Protein AF-A0A2M8IU06-F1 (afdb_monomer_lite)

pLDDT: mean 91.81, std 9.66, range [51.06, 98.25]

Secondary structure (DSSP, 8-state):
----EEE---TTT-TT-SS--HHHHHHHHTT-SS-EEEESSTT-TT--S-EEEEEEEETTEEEEEEEE-TTSPPSEEEE-HHHHHHTSS--

Radius of gyration: 11.32 Å; chains: 1; bounding box: 29×28×25 Å

InterPro domains:
  IPR045854 Nitrite and sulphite reductase 4Fe-4S domain-like superfamily [G3DSA:3.30.413.10] (3-87)
  IPR045854 Nitrite and sulphite reductase 4Fe-4S domain-like superfamily [SSF56014] (6-70)

Sequence (91 aa):
PLLRASACPGAPFCPAATVETRDLATALACRIGGDIHVSGCAKGCANPRPAAITLVGRDGAFDLVKQGRSWDEPVRRGLTPRDLLTGSEPL

Structure (mmCIF, N/CA/C/O backbone):
data_AF-A0A2M8IU06-F1
#
_entry.id   AF-A0A2M8IU06-F1
#
loop_
_atom_site.group_PDB
_atom_site.id
_atom_site.type_symbol
_atom_site.label_atom_id
_atom_site.label_alt_id
_atom_site.label_comp_id
_atom_site.label_asym_id
_atom_site.label_entity_id
_atom_site.label_seq_id
_atom_site.pdbx_PDB_ins_code
_atom_site.Cartn_x
_atom_site.Cartn_y
_atom_site.Cartn_z
_atom_site.occupancy
_atom_site.B_iso_or_equiv
_atom_site.auth_seq_id
_atom_site.auth_comp_id
_atom_site.auth_asym_id
_atom_site.auth_atom_id
_atom_site.pdbx_PDB_model_num
ATOM 1 N N . PRO A 1 1 ? 0.292 15.282 14.377 1.00 51.06 1 PRO A N 1
ATOM 2 C CA . PRO A 1 1 ? -0.534 14.319 13.603 1.00 51.06 1 PRO A CA 1
ATOM 3 C C . PRO A 1 1 ? 0.238 13.008 13.398 1.00 51.06 1 PRO A C 1
ATOM 5 O O . PRO A 1 1 ? 1.374 13.063 12.942 1.00 51.06 1 PRO A O 1
ATOM 8 N N . LEU A 1 2 ? -0.326 11.858 13.784 1.00 55.47 2 LEU A N 1
ATOM 9 C CA . LEU A 1 2 ? 0.295 10.555 13.513 1.00 55.47 2 LEU A CA 1
ATOM 10 C C . LEU A 1 2 ? 0.095 10.207 12.032 1.00 55.47 2 LEU A C 1
ATOM 12 O O . LEU A 1 2 ? -1.020 10.332 11.524 1.00 55.47 2 LEU A O 1
ATOM 16 N N . LEU A 1 3 ? 1.170 9.813 11.340 1.00 65.00 3 LEU A N 1
ATOM 17 C CA . LEU A 1 3 ? 1.093 9.323 9.963 1.00 65.00 3 LEU A CA 1
ATOM 18 C C . LEU A 1 3 ? 0.282 8.020 9.968 1.00 65.00 3 LEU A C 1
ATOM 20 O O . LEU A 1 3 ? 0.761 7.000 10.452 1.00 65.00 3 LEU A O 1
ATOM 24 N N . ARG A 1 4 ? -0.942 8.058 9.437 1.00 85.56 4 ARG A N 1
ATOM 25 C CA . ARG A 1 4 ? -1.828 6.883 9.325 1.00 85.56 4 ARG A CA 1
ATOM 26 C C . ARG A 1 4 ? -1.521 6.013 8.108 1.00 85.56 4 ARG A C 1
ATOM 28 O O . ARG A 1 4 ? -2.251 5.075 7.829 1.00 85.56 4 ARG A O 1
ATOM 35 N N . ALA A 1 5 ? -0.469 6.330 7.359 1.00 93.06 5 ALA A N 1
ATOM 36 C CA . ALA A 1 5 ? -0.099 5.616 6.150 1.00 93.06 5 ALA A CA 1
ATOM 37 C C . ALA A 1 5 ? 1.357 5.163 6.205 1.00 93.06 5 ALA A C 1
ATOM 39 O O . ALA A 1 5 ? 2.263 5.948 6.483 1.00 93.06 5 ALA A O 1
ATOM 40 N N . SER A 1 6 ? 1.568 3.889 5.899 1.00 95.75 6 SER A N 1
ATOM 41 C CA . SER A 1 6 ? 2.879 3.273 5.728 1.00 95.75 6 SER A CA 1
ATOM 42 C C . SER A 1 6 ? 2.995 2.743 4.304 1.00 95.75 6 SER A C 1
ATOM 44 O O . SER A 1 6 ? 2.085 2.087 3.802 1.00 95.75 6 SER A O 1
ATOM 46 N N . ALA A 1 7 ? 4.101 3.039 3.629 1.00 97.19 7 ALA A N 1
ATOM 47 C CA . ALA A 1 7 ? 4.342 2.575 2.269 1.00 97.19 7 ALA A CA 1
ATOM 48 C C . ALA A 1 7 ? 5.819 2.265 2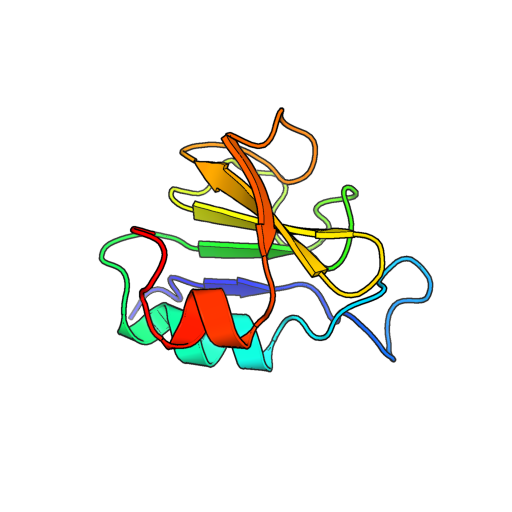.060 1.00 97.19 7 ALA A C 1
ATOM 50 O O . ALA A 1 7 ? 6.691 3.022 2.498 1.00 97.19 7 ALA A O 1
ATOM 51 N N . CYS A 1 8 ? 6.115 1.155 1.382 1.00 97.62 8 CYS A N 1
ATOM 52 C CA . CYS A 1 8 ? 7.486 0.879 0.949 1.00 97.62 8 CYS A CA 1
ATOM 53 C C . CYS A 1 8 ? 7.832 1.755 -0.269 1.00 97.62 8 CYS A C 1
ATOM 55 O O . CYS A 1 8 ? 6.960 2.483 -0.738 1.00 97.62 8 CYS A O 1
ATOM 57 N N . PRO A 1 9 ? 9.073 1.741 -0.788 1.00 97.38 9 PRO A N 1
ATOM 58 C CA . PRO A 1 9 ? 9.399 2.485 -2.004 1.00 97.38 9 PRO A CA 1
ATOM 59 C C . PRO A 1 9 ? 8.538 2.113 -3.219 1.00 97.38 9 PRO A C 1
ATOM 61 O O . PRO A 1 9 ? 8.245 2.999 -4.006 1.00 97.38 9 PRO A O 1
ATOM 64 N N . GLY A 1 10 ? 8.111 0.848 -3.336 1.00 97.44 10 GLY A N 1
ATOM 65 C CA . GLY A 1 10 ? 7.355 0.365 -4.497 1.00 97.44 10 GLY A CA 1
ATOM 66 C C . GLY A 1 10 ? 8.205 0.288 -5.766 1.00 97.44 10 GLY A C 1
ATOM 67 O O . GLY A 1 10 ? 9.431 0.416 -5.707 1.00 97.44 10 GLY A O 1
ATOM 68 N N . ALA A 1 11 ? 7.561 0.045 -6.905 1.00 96.06 11 ALA A N 1
ATOM 69 C CA . ALA A 1 11 ? 8.167 0.293 -8.209 1.00 96.06 11 ALA A CA 1
ATOM 70 C C . ALA A 1 11 ? 8.481 1.802 -8.367 1.00 96.06 11 ALA A C 1
ATOM 72 O O . ALA A 1 11 ? 8.018 2.601 -7.553 1.00 96.06 11 ALA A O 1
ATOM 73 N N . PRO A 1 12 ? 9.367 2.188 -9.302 1.00 95.50 12 PRO A N 1
ATOM 74 C CA . PRO A 1 12 ? 10.390 1.350 -9.934 1.00 95.50 12 PRO A CA 1
ATOM 75 C C . PRO A 1 12 ? 11.576 1.047 -8.992 1.00 95.50 12 PRO A C 1
ATOM 77 O O . PRO A 1 12 ? 12.521 0.362 -9.375 1.00 95.50 12 PRO A O 1
ATOM 80 N N . PHE A 1 13 ? 11.564 1.560 -7.758 1.00 96.81 13 PHE A N 1
ATOM 81 C CA . PHE A 1 13 ? 12.725 1.547 -6.858 1.00 96.81 13 PHE A CA 1
ATOM 82 C C . PHE A 1 13 ? 12.960 0.213 -6.137 1.00 96.81 13 PHE A C 1
ATOM 84 O O . PHE A 1 13 ? 14.043 -0.027 -5.604 1.00 96.81 13 PHE A O 1
ATOM 91 N N . CYS A 1 14 ? 11.956 -0.659 -6.088 1.00 97.25 14 CYS A N 1
ATOM 92 C CA . CYS A 1 14 ? 12.034 -1.984 -5.495 1.00 97.25 14 CYS A CA 1
ATOM 93 C C . CYS A 1 14 ? 11.822 -3.047 -6.584 1.00 97.25 14 CYS A C 1
ATOM 95 O O . CYS A 1 14 ? 10.705 -3.175 -7.079 1.00 97.25 14 CYS A O 1
ATOM 97 N N . PRO A 1 15 ? 12.825 -3.885 -6.904 1.00 96.12 15 PRO A N 1
ATOM 98 C CA . PRO A 1 15 ? 12.703 -4.896 -7.962 1.00 96.12 15 PRO A CA 1
ATOM 99 C C . PRO A 1 15 ? 11.735 -6.034 -7.610 1.00 96.12 15 PRO A C 1
ATOM 101 O O . PRO A 1 15 ? 11.347 -6.811 -8.471 1.00 96.12 15 PRO A O 1
ATOM 104 N N . ALA A 1 16 ? 11.362 -6.161 -6.333 1.00 96.69 16 ALA A N 1
ATOM 105 C CA . ALA A 1 1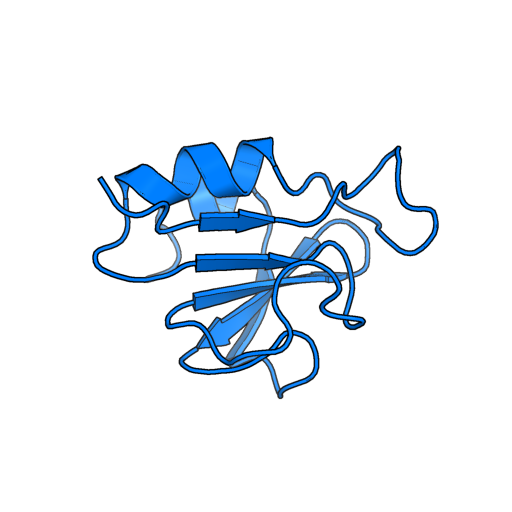6 ? 10.354 -7.120 -5.892 1.00 96.69 16 ALA A CA 1
ATOM 106 C C . ALA A 1 16 ? 8.921 -6.581 -6.023 1.00 96.69 16 ALA A C 1
ATOM 108 O O . ALA A 1 16 ? 7.984 -7.341 -5.797 1.00 96.69 16 ALA A O 1
ATOM 109 N N . ALA A 1 17 ? 8.749 -5.288 -6.313 1.00 96.31 17 ALA A N 1
ATOM 110 C CA . ALA A 1 17 ? 7.450 -4.648 -6.430 1.00 96.31 17 ALA A CA 1
ATOM 111 C C . ALA A 1 17 ? 7.056 -4.474 -7.898 1.00 96.31 17 ALA A C 1
ATOM 113 O O . ALA A 1 17 ? 7.880 -4.120 -8.736 1.00 96.31 17 ALA A O 1
ATOM 114 N N . THR A 1 18 ? 5.772 -4.673 -8.183 1.00 95.25 18 THR A N 1
ATOM 115 C CA . THR A 1 18 ? 5.181 -4.467 -9.516 1.00 95.25 18 THR A CA 1
ATOM 116 C C . THR A 1 18 ? 4.274 -3.236 -9.576 1.00 95.25 18 THR A C 1
ATOM 118 O O . THR A 1 18 ? 3.657 -2.976 -10.603 1.00 95.25 18 THR A O 1
ATOM 121 N N . VAL A 1 19 ? 4.181 -2.479 -8.477 1.00 97.44 19 VAL A N 1
ATOM 122 C CA . VAL A 1 19 ? 3.250 -1.356 -8.300 1.00 97.44 19 VAL A CA 1
ATOM 123 C C . VAL A 1 19 ? 3.900 -0.183 -7.565 1.00 97.44 19 VAL A C 1
ATOM 125 O O . VAL A 1 19 ? 4.749 -0.380 -6.689 1.00 97.44 19 VAL A O 1
ATOM 128 N N . GLU A 1 20 ? 3.452 1.030 -7.882 1.00 97.19 20 GLU A N 1
ATOM 129 C CA . GLU A 1 20 ? 3.745 2.257 -7.130 1.00 97.19 20 GLU A CA 1
ATOM 130 C C . GLU A 1 20 ? 2.958 2.272 -5.811 1.00 97.19 20 GLU A C 1
ATOM 132 O O . GLU A 1 20 ? 1.769 1.960 -5.782 1.00 97.19 20 GLU A O 1
ATOM 137 N N . THR A 1 21 ? 3.591 2.655 -4.705 1.00 97.25 21 THR A N 1
ATOM 138 C CA . THR A 1 21 ? 2.997 2.512 -3.359 1.00 97.25 21 THR A CA 1
ATOM 139 C C . THR A 1 21 ? 2.787 3.837 -2.637 1.00 97.25 21 THR A C 1
ATOM 141 O O . THR A 1 21 ? 1.750 4.029 -2.005 1.00 97.25 21 THR A O 1
ATOM 144 N N . ARG A 1 22 ? 3.759 4.756 -2.696 1.00 95.62 22 ARG A N 1
ATOM 145 C CA . ARG A 1 22 ? 3.772 5.989 -1.885 1.00 95.62 22 ARG A CA 1
ATOM 146 C C . ARG A 1 22 ? 2.670 6.969 -2.277 1.00 95.62 22 ARG A C 1
ATOM 148 O O . ARG A 1 22 ? 1.984 7.493 -1.396 1.00 95.62 22 ARG A O 1
ATOM 155 N N . ASP A 1 23 ? 2.463 7.161 -3.575 1.00 93.31 23 ASP A N 1
ATOM 156 C CA . ASP A 1 23 ? 1.426 8.058 -4.091 1.00 93.31 23 ASP A CA 1
ATOM 157 C C . ASP A 1 23 ? 0.032 7.525 -3.753 1.00 93.31 23 ASP A C 1
ATOM 159 O O . ASP A 1 23 ? -0.816 8.256 -3.238 1.00 93.31 23 ASP A O 1
ATOM 163 N N . LEU A 1 24 ? -0.172 6.215 -3.932 1.00 94.56 24 LEU A N 1
ATOM 164 C CA . LEU A 1 24 ? -1.420 5.549 -3.570 1.00 94.56 24 LEU A CA 1
ATOM 165 C C . LEU A 1 24 ? -1.695 5.636 -2.062 1.00 94.56 24 LEU A C 1
ATOM 167 O O . LEU A 1 24 ? -2.807 5.970 -1.659 1.00 94.56 24 LEU A O 1
ATOM 171 N N . ALA A 1 25 ? -0.687 5.388 -1.222 1.00 94.31 25 ALA A N 1
ATOM 172 C CA . ALA A 1 25 ? -0.823 5.505 0.227 1.00 94.31 25 ALA A CA 1
ATOM 173 C C . ALA A 1 25 ? -1.206 6.924 0.655 1.00 94.31 25 ALA A C 1
ATOM 175 O O . ALA A 1 25 ? -2.066 7.089 1.515 1.00 94.31 25 ALA A O 1
ATOM 176 N N . THR A 1 26 ? -0.609 7.939 0.026 1.00 91.12 26 THR A N 1
ATOM 177 C CA . THR A 1 26 ? -0.906 9.351 0.301 1.00 91.12 26 THR A CA 1
ATOM 178 C C . THR A 1 26 ? -2.342 9.696 -0.084 1.00 91.12 26 THR A C 1
ATOM 180 O O . THR A 1 26 ? -3.071 10.281 0.715 1.00 91.12 26 THR A O 1
ATOM 183 N N . ALA A 1 27 ? -2.779 9.277 -1.274 1.00 90.44 27 ALA A N 1
ATOM 184 C CA . ALA A 1 27 ? -4.137 9.518 -1.754 1.00 90.44 27 ALA A CA 1
ATOM 185 C C . ALA A 1 27 ? -5.206 8.811 -0.899 1.00 90.44 27 ALA A C 1
ATOM 187 O O . ALA A 1 27 ? -6.295 9.350 -0.685 1.00 90.44 27 ALA A O 1
ATOM 188 N N . LEU A 1 28 ? -4.901 7.615 -0.388 1.00 90.69 28 LEU A N 1
ATOM 189 C CA . LEU A 1 28 ? -5.810 6.859 0.469 1.00 90.69 28 LEU A CA 1
ATOM 190 C C . LEU A 1 28 ? -5.804 7.347 1.918 1.00 90.69 28 LEU A C 1
ATOM 192 O O . LEU A 1 28 ? -6.862 7.339 2.535 1.00 90.69 28 LEU A O 1
ATOM 196 N N . ALA A 1 29 ? -4.683 7.838 2.455 1.00 88.50 29 ALA A N 1
ATOM 197 C CA . ALA A 1 29 ? -4.574 8.295 3.846 1.00 88.50 29 ALA A CA 1
ATOM 198 C C . ALA A 1 29 ? -5.666 9.302 4.257 1.00 88.50 29 ALA A C 1
ATOM 200 O O . ALA A 1 29 ? -6.099 9.310 5.406 1.00 88.50 29 ALA A O 1
ATOM 201 N N . CYS A 1 30 ? -6.133 10.135 3.321 1.00 82.56 30 CYS A N 1
ATOM 202 C CA . CYS A 1 30 ? -7.187 11.123 3.560 1.00 82.56 30 CYS A CA 1
ATOM 203 C C . CYS A 1 30 ? -8.617 10.548 3.555 1.00 82.56 30 CYS A C 1
ATOM 205 O O . CYS A 1 30 ? -9.550 11.261 3.913 1.00 82.56 30 CYS A O 1
ATOM 207 N N . ARG A 1 31 ? -8.813 9.297 3.124 1.00 83.81 31 ARG A N 1
ATOM 208 C CA . ARG A 1 31 ? -10.136 8.705 2.844 1.00 83.81 31 ARG A CA 1
ATOM 209 C C . ARG A 1 31 ? -10.584 7.666 3.866 1.00 83.81 31 ARG A C 1
ATOM 211 O O . ARG A 1 31 ? -11.744 7.272 3.855 1.00 83.81 31 ARG A O 1
ATOM 218 N N . ILE A 1 32 ? -9.679 7.210 4.724 1.00 81.19 32 ILE A N 1
ATOM 219 C CA . ILE A 1 32 ? -9.900 6.094 5.650 1.00 81.19 32 ILE A CA 1
ATOM 220 C C . ILE A 1 32 ? -9.706 6.527 7.100 1.00 81.19 32 ILE A C 1
ATOM 222 O O . ILE A 1 32 ? -8.815 7.300 7.446 1.00 81.19 32 ILE A O 1
ATOM 226 N N . GLY A 1 33 ? -10.559 5.986 7.970 1.00 78.88 33 GLY A N 1
ATOM 227 C CA . GLY A 1 33 ? -10.585 6.306 9.398 1.00 78.88 33 GLY A CA 1
ATOM 228 C C . GLY A 1 33 ? -9.497 5.631 10.242 1.00 78.88 33 GLY A C 1
A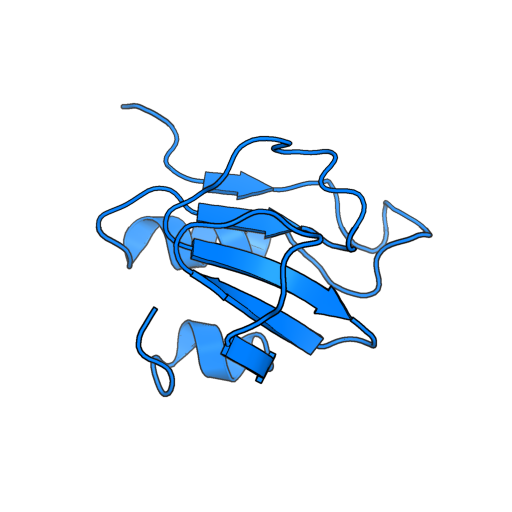TOM 229 O O . GLY A 1 33 ? -9.434 5.903 11.440 1.00 78.88 33 GLY A O 1
ATOM 230 N N . GLY A 1 34 ? -8.642 4.787 9.653 1.00 85.50 34 GLY A N 1
ATOM 231 C CA . GLY A 1 34 ? -7.638 3.979 10.356 1.00 85.50 34 GLY A CA 1
ATOM 232 C C . GLY A 1 34 ? -6.295 3.899 9.629 1.00 85.50 34 GLY A C 1
ATOM 233 O O . GLY A 1 34 ? -6.076 4.600 8.643 1.00 85.50 34 GLY A O 1
ATOM 234 N N . ASP A 1 35 ? -5.401 3.051 10.138 1.00 92.06 35 ASP A N 1
ATOM 235 C CA . ASP A 1 35 ? -4.062 2.877 9.573 1.00 92.06 35 ASP A CA 1
ATOM 236 C C . ASP A 1 35 ? -4.100 2.076 8.267 1.00 92.06 35 ASP A C 1
ATOM 238 O O . ASP A 1 35 ? -4.714 1.006 8.195 1.00 92.06 35 ASP A O 1
ATOM 242 N N . ILE A 1 36 ? -3.380 2.569 7.260 1.00 94.38 36 ILE A N 1
ATOM 243 C CA . ILE A 1 36 ? -3.140 1.880 5.996 1.00 94.38 36 ILE A CA 1
ATOM 244 C C . ILE A 1 36 ? -1.680 1.506 5.820 1.00 94.38 36 ILE A C 1
ATOM 246 O O . ILE A 1 36 ? -0.754 2.274 6.099 1.00 94.38 36 ILE A O 1
ATOM 250 N N . HIS A 1 37 ? -1.481 0.315 5.282 1.00 96.94 37 HIS A N 1
ATOM 251 C CA . HIS A 1 37 ? -0.210 -0.134 4.756 1.00 96.94 37 HIS A CA 1
ATOM 252 C C . HIS A 1 37 ? -0.349 -0.418 3.263 1.00 96.94 37 HIS A C 1
ATOM 254 O O . HIS A 1 37 ? -1.152 -1.249 2.861 1.00 96.94 37 HIS A O 1
ATOM 260 N N . VAL A 1 38 ? 0.443 0.252 2.430 1.00 97.19 38 VAL A N 1
ATOM 261 C CA . VAL A 1 38 ? 0.553 -0.048 0.998 1.00 97.19 38 VAL A CA 1
ATOM 262 C C . VAL A 1 38 ? 1.913 -0.685 0.740 1.00 97.19 38 VAL A C 1
ATOM 264 O O . VAL A 1 38 ? 2.955 -0.025 0.713 1.00 97.19 38 VAL A O 1
ATOM 267 N N . SER A 1 39 ? 1.908 -2.001 0.580 1.00 98.00 39 SER A N 1
ATOM 268 C CA . SER A 1 39 ? 3.088 -2.807 0.309 1.00 98.00 39 SER A CA 1
ATOM 269 C C . SER A 1 39 ? 3.187 -3.119 -1.175 1.00 98.00 39 SER A C 1
ATOM 271 O O . SER A 1 39 ? 2.229 -3.577 -1.777 1.00 98.00 39 SER A O 1
ATOM 273 N N . GLY A 1 40 ? 4.360 -2.925 -1.773 1.00 97.69 40 GLY A N 1
ATOM 274 C CA . GLY A 1 40 ? 4.585 -3.242 -3.187 1.00 97.69 40 GLY A CA 1
ATOM 275 C C . GLY A 1 40 ? 4.731 -4.740 -3.470 1.00 97.69 40 GLY A C 1
ATOM 276 O O . GLY A 1 40 ? 4.708 -5.142 -4.625 1.00 97.69 40 GLY A O 1
ATOM 277 N N . CYS A 1 41 ? 4.909 -5.557 -2.427 1.00 97.50 41 CYS A N 1
ATOM 278 C CA . CYS A 1 41 ? 4.970 -7.017 -2.491 1.00 97.50 41 CYS A CA 1
ATOM 279 C C . CYS A 1 41 ? 4.676 -7.620 -1.108 1.00 97.50 41 CYS A C 1
ATOM 281 O O . CYS A 1 41 ? 4.576 -6.897 -0.115 1.00 97.50 41 CYS A O 1
ATOM 283 N N . ALA A 1 42 ? 4.630 -8.950 -1.009 1.00 97.00 42 ALA A N 1
ATOM 284 C CA . ALA A 1 42 ? 4.301 -9.643 0.239 1.00 97.00 42 ALA A CA 1
ATOM 285 C C . ALA A 1 42 ? 5.325 -9.462 1.382 1.00 97.00 42 ALA A C 1
ATOM 287 O O . ALA A 1 42 ? 4.996 -9.732 2.534 1.00 97.00 42 ALA A O 1
ATOM 288 N N . LYS A 1 43 ? 6.548 -8.973 1.106 1.00 95.81 43 LYS A N 1
ATOM 289 C CA . LYS A 1 43 ? 7.634 -8.851 2.105 1.00 95.81 43 LYS A CA 1
ATOM 290 C C . LYS A 1 43 ? 7.306 -7.932 3.288 1.00 95.81 43 LYS A C 1
ATOM 292 O O . LYS A 1 43 ? 7.890 -8.099 4.352 1.00 95.81 43 LYS A O 1
ATOM 297 N N . GLY A 1 44 ? 6.442 -6.932 3.099 1.00 93.75 44 GLY A N 1
ATOM 298 C CA . GLY A 1 44 ? 5.983 -6.075 4.198 1.00 93.75 44 GLY A CA 1
ATOM 299 C C . GLY A 1 44 ? 7.026 -5.124 4.785 1.00 93.75 44 GLY A C 1
ATOM 300 O O . GLY A 1 44 ? 6.915 -4.740 5.945 1.00 93.75 44 GLY A O 1
ATOM 301 N N . CYS A 1 45 ? 8.041 -4.722 4.010 1.00 96.38 45 CYS A N 1
ATOM 302 C CA . CYS A 1 45 ? 9.211 -3.997 4.526 1.00 96.38 45 CYS A CA 1
ATOM 303 C C . CYS A 1 45 ? 8.894 -2.660 5.221 1.00 96.38 45 CYS A C 1
ATOM 305 O O . CYS A 1 45 ? 9.665 -2.228 6.070 1.00 96.38 45 CYS A O 1
ATOM 307 N N . ALA A 1 46 ? 7.799 -1.989 4.851 1.00 94.88 46 ALA A N 1
ATOM 308 C CA . ALA A 1 46 ? 7.426 -0.702 5.441 1.00 94.88 46 ALA A CA 1
ATOM 309 C C . ALA A 1 46 ? 6.636 -0.827 6.745 1.00 94.88 46 ALA A C 1
ATOM 311 O O . ALA A 1 46 ? 6.683 0.083 7.570 1.00 94.88 46 ALA A O 1
ATOM 312 N N . ASN A 1 47 ? 5.916 -1.933 6.936 1.00 94.19 47 ASN A N 1
ATOM 313 C CA . ASN A 1 47 ? 5.179 -2.199 8.159 1.00 94.19 47 ASN A CA 1
ATOM 314 C C . ASN A 1 47 ? 4.986 -3.715 8.353 1.00 94.19 47 ASN A C 1
ATOM 316 O O . ASN A 1 47 ? 4.131 -4.313 7.696 1.00 94.19 47 ASN A O 1
ATOM 320 N N . PRO A 1 48 ? 5.746 -4.350 9.266 1.00 92.31 48 PRO A N 1
ATOM 321 C CA . PRO A 1 48 ? 5.584 -5.771 9.569 1.00 92.31 48 PRO A CA 1
ATOM 322 C C . PRO A 1 48 ? 4.398 -6.055 10.509 1.00 92.31 48 PRO A C 1
ATOM 324 O O . PRO A 1 48 ? 4.115 -7.217 10.803 1.00 92.31 48 PRO A O 1
ATOM 327 N N . ARG A 1 49 ? 3.723 -5.020 11.031 1.00 94.06 49 ARG A N 1
ATOM 328 C CA . ARG A 1 49 ? 2.557 -5.169 11.912 1.00 94.06 49 ARG A CA 1
ATOM 329 C C . ARG A 1 49 ? 1.259 -5.167 11.095 1.00 94.06 49 ARG A C 1
ATOM 331 O O . ARG A 1 49 ? 1.236 -4.601 10.003 1.00 94.06 49 ARG A O 1
ATOM 338 N N . PRO A 1 50 ? 0.176 -5.770 11.618 1.00 94.44 50 PRO A N 1
ATOM 339 C CA . PRO A 1 50 ? -1.145 -5.620 11.022 1.00 94.44 50 PRO A CA 1
ATOM 340 C C . PRO A 1 50 ? -1.548 -4.145 10.920 1.00 94.44 50 PRO A C 1
ATOM 342 O O . PRO A 1 50 ? -1.257 -3.362 11.826 1.00 94.44 50 PRO A O 1
ATOM 345 N N . ALA A 1 51 ? -2.234 -3.792 9.836 1.00 94.50 51 ALA A N 1
ATOM 346 C CA . ALA A 1 51 ? -2.912 -2.510 9.672 1.00 94.50 51 ALA A CA 1
ATOM 347 C C . ALA A 1 51 ? -4.414 -2.750 9.481 1.00 94.50 51 ALA A C 1
ATOM 349 O O . ALA A 1 51 ? -4.830 -3.860 9.132 1.00 94.50 51 ALA A O 1
ATOM 350 N N . ALA A 1 52 ? -5.232 -1.715 9.687 1.00 93.62 52 ALA A N 1
ATOM 351 C CA . ALA A 1 52 ? -6.669 -1.833 9.453 1.00 93.62 52 ALA A CA 1
ATOM 352 C C . ALA A 1 52 ? -6.946 -2.217 7.994 1.00 93.62 52 ALA A C 1
ATOM 354 O O . ALA A 1 52 ? -7.763 -3.104 7.732 1.00 93.62 52 ALA A O 1
ATOM 355 N N . ILE A 1 53 ? -6.190 -1.606 7.078 1.00 95.12 53 ILE A N 1
ATOM 356 C CA . ILE A 1 53 ? -6.164 -1.920 5.654 1.00 95.12 53 ILE A CA 1
ATOM 357 C C . ILE A 1 53 ? -4.721 -2.141 5.217 1.00 95.12 53 ILE A C 1
ATOM 359 O O . ILE A 1 53 ? -3.871 -1.268 5.388 1.00 95.12 53 ILE A O 1
ATOM 363 N N . THR A 1 54 ? -4.454 -3.290 4.607 1.00 97.12 54 THR A N 1
ATOM 364 C CA . THR A 1 54 ? -3.183 -3.572 3.945 1.00 97.12 54 THR A CA 1
ATOM 365 C C . THR A 1 54 ? -3.439 -3.864 2.472 1.00 97.12 54 THR A C 1
ATOM 367 O O . THR A 1 54 ? -4.174 -4.785 2.131 1.00 97.12 54 THR A O 1
ATOM 370 N N . LEU A 1 55 ? -2.825 -3.077 1.596 1.00 97.50 55 LEU A N 1
ATOM 371 C CA . LEU A 1 55 ? -2.791 -3.300 0.158 1.00 97.50 55 LEU A CA 1
ATOM 372 C C . LEU A 1 55 ? -1.456 -3.933 -0.215 1.00 97.50 55 LEU A C 1
ATOM 374 O O . LEU A 1 55 ? -0.408 -3.464 0.230 1.00 97.50 55 LEU A O 1
ATOM 378 N N . VAL A 1 56 ? -1.483 -4.983 -1.028 1.00 98.25 56 VAL A N 1
ATOM 379 C CA . VAL A 1 56 ? -0.293 -5.755 -1.397 1.00 98.25 56 VAL A CA 1
ATOM 380 C C . VAL A 1 56 ? -0.177 -5.833 -2.908 1.00 98.25 56 VAL A C 1
ATOM 382 O O . VAL A 1 56 ? -1.051 -6.376 -3.569 1.00 98.25 56 VAL A O 1
ATOM 385 N N . GLY A 1 57 ? 0.915 -5.315 -3.455 1.00 97.75 57 GLY A N 1
ATOM 386 C CA . GLY A 1 57 ? 1.218 -5.385 -4.875 1.00 97.75 57 GLY A CA 1
ATOM 387 C C . GLY A 1 57 ? 1.406 -6.819 -5.358 1.00 97.75 57 GLY A C 1
ATOM 388 O O . GLY A 1 57 ? 2.176 -7.586 -4.769 1.00 97.75 57 GLY A O 1
ATOM 389 N N . ARG A 1 58 ? 0.723 -7.154 -6.452 1.00 96.06 58 ARG A N 1
ATOM 390 C CA . ARG A 1 58 ? 0.822 -8.418 -7.184 1.00 96.06 58 ARG A CA 1
ATOM 391 C C . ARG A 1 58 ? 0.528 -8.158 -8.658 1.00 96.06 58 ARG A C 1
ATOM 393 O O . ARG A 1 58 ? -0.542 -7.666 -8.987 1.00 96.06 58 ARG A O 1
ATOM 400 N N . ASP A 1 59 ? 1.481 -8.487 -9.530 1.00 95.12 59 ASP A N 1
ATOM 401 C CA . ASP A 1 59 ? 1.302 -8.458 -10.992 1.00 95.12 59 ASP A CA 1
ATOM 402 C C . ASP A 1 59 ? 0.681 -7.155 -11.552 1.00 95.12 59 ASP A C 1
ATOM 404 O O . ASP A 1 59 ? -0.166 -7.184 -12.439 1.00 95.12 59 ASP A O 1
ATOM 408 N N . GLY A 1 60 ? 1.088 -5.992 -11.024 1.00 95.69 60 GLY A N 1
ATOM 409 C CA . GLY A 1 60 ? 0.591 -4.677 -11.459 1.00 95.69 60 GLY A CA 1
ATOM 410 C C . GLY A 1 60 ? -0.740 -4.244 -10.827 1.00 95.69 60 GLY A C 1
ATOM 411 O O . GLY A 1 60 ? -1.216 -3.142 -11.096 1.00 95.69 60 GLY A O 1
ATOM 412 N N . ALA A 1 61 ? -1.321 -5.074 -9.962 1.00 97.06 61 ALA A N 1
ATOM 413 C CA . ALA A 1 61 ? -2.541 -4.808 -9.210 1.00 97.06 61 ALA A CA 1
ATOM 414 C C . ALA A 1 61 ? -2.307 -4.950 -7.695 1.00 97.06 61 ALA A C 1
ATOM 416 O O . ALA A 1 61 ? -1.190 -5.204 -7.239 1.00 97.06 61 ALA A O 1
ATOM 417 N N . PHE A 1 62 ? -3.367 -4.770 -6.907 1.00 97.94 62 PHE A N 1
ATOM 418 C CA . PHE A 1 62 ? -3.344 -4.869 -5.453 1.00 97.94 62 PHE A CA 1
ATOM 419 C C . PHE A 1 62 ? -4.291 -5.944 -4.928 1.00 97.94 62 PHE A C 1
ATOM 421 O O . PHE A 1 62 ? -5.460 -6.024 -5.305 1.00 97.94 62 PHE A O 1
ATOM 428 N N . ASP A 1 63 ? -3.797 -6.712 -3.971 1.00 97.44 63 ASP A N 1
ATOM 429 C CA . ASP A 1 63 ? -4.602 -7.538 -3.091 1.00 97.44 63 ASP A CA 1
ATOM 430 C C . ASP A 1 63 ? -4.942 -6.745 -1.821 1.00 97.44 63 ASP A C 1
ATOM 432 O O . ASP A 1 63 ? -4.104 -6.018 -1.287 1.00 97.44 63 ASP A O 1
ATOM 436 N N . LEU A 1 64 ? -6.171 -6.884 -1.331 1.00 96.81 64 LEU A N 1
ATOM 437 C CA . LEU A 1 64 ? -6.661 -6.241 -0.116 1.00 96.81 64 LEU A CA 1
ATOM 438 C C . LEU A 1 64 ? -6.699 -7.245 1.030 1.00 96.81 64 LEU A C 1
ATOM 440 O O . LEU A 1 64 ? -7.394 -8.258 0.963 1.00 96.81 64 LEU A O 1
ATOM 444 N N . VAL A 1 65 ? -6.031 -6.899 2.121 1.00 97.31 65 VAL A N 1
ATOM 445 C CA . VAL A 1 65 ? -6.077 -7.584 3.411 1.00 97.31 65 VAL A CA 1
ATOM 446 C C . VAL A 1 65 ? -6.698 -6.627 4.432 1.00 97.31 65 VAL A C 1
ATOM 448 O O . VAL A 1 65 ? -6.301 -5.463 4.525 1.00 97.31 65 VAL A O 1
ATOM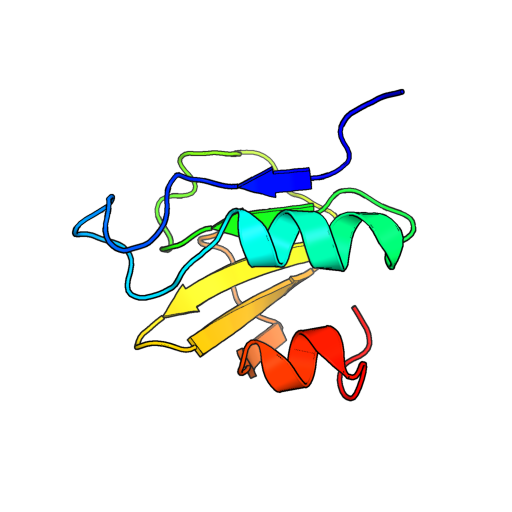 451 N N . LYS A 1 66 ? -7.668 -7.105 5.217 1.00 94.88 66 LYS A N 1
ATOM 452 C CA . LYS A 1 66 ? -8.268 -6.339 6.322 1.00 94.88 66 LYS A CA 1
ATOM 453 C C . LYS A 1 66 ? -7.725 -6.831 7.657 1.00 94.88 66 LYS A C 1
ATOM 455 O O . LYS A 1 66 ? -7.631 -8.036 7.857 1.00 94.88 66 LYS A O 1
ATOM 460 N N . GLN A 1 67 ? -7.407 -5.902 8.562 1.00 95.06 67 GLN A N 1
ATOM 461 C CA . GLN A 1 67 ? -6.894 -6.201 9.911 1.00 95.06 67 GLN A CA 1
ATOM 462 C C . GLN A 1 67 ? -5.701 -7.175 9.898 1.00 95.06 67 GLN A C 1
ATOM 464 O O . GLN A 1 67 ? -5.600 -8.075 10.730 1.00 95.06 67 GLN A O 1
ATOM 469 N N . GLY A 1 68 ? -4.799 -7.009 8.929 1.00 96.50 68 GLY A N 1
ATOM 470 C CA . GLY A 1 68 ? -3.762 -7.993 8.631 1.00 96.50 68 GLY A CA 1
ATOM 471 C C . GLY A 1 68 ? -2.520 -7.394 7.985 1.00 96.50 68 GLY A C 1
ATOM 472 O O . GLY A 1 68 ? -2.385 -6.174 7.840 1.00 96.50 68 GLY A O 1
ATOM 473 N N . ARG A 1 69 ? -1.581 -8.274 7.651 1.00 97.75 69 ARG A N 1
ATOM 474 C CA . ARG A 1 69 ? -0.228 -7.996 7.153 1.00 97.75 69 ARG A CA 1
ATOM 475 C C . ARG A 1 69 ? -0.136 -8.274 5.655 1.00 97.75 69 ARG A C 1
ATOM 477 O O . ARG A 1 69 ? -1.045 -8.825 5.050 1.00 97.75 69 ARG A O 1
ATOM 484 N N . SER A 1 70 ? 0.996 -7.928 5.045 1.00 97.38 70 SER A N 1
ATOM 485 C CA . SER A 1 70 ? 1.185 -8.063 3.593 1.00 97.38 70 SER A CA 1
ATOM 486 C C . SER A 1 70 ? 1.321 -9.504 3.086 1.00 97.38 70 SER A C 1
ATOM 488 O O . SER A 1 70 ? 1.365 -9.716 1.879 1.00 97.38 70 SER A O 1
ATOM 490 N N . TRP A 1 71 ? 1.436 -10.483 3.979 1.00 96.94 71 TRP A N 1
ATOM 491 C CA . TRP A 1 71 ? 1.533 -11.909 3.649 1.00 96.94 71 TRP A CA 1
ATOM 492 C C . TRP A 1 71 ? 0.338 -12.720 4.163 1.00 96.94 71 TRP A C 1
ATOM 494 O O . TRP A 1 71 ? 0.344 -13.942 4.037 1.00 96.94 71 TRP A O 1
ATOM 504 N N . ASP A 1 72 ? -0.654 -12.058 4.761 1.00 97.88 72 ASP A N 1
ATOM 505 C CA . ASP A 1 72 ? -1.882 -12.719 5.195 1.00 97.88 72 ASP A CA 1
ATOM 506 C C . ASP A 1 72 ? -2.824 -12.935 3.997 1.00 97.88 72 ASP A C 1
ATOM 508 O O . ASP A 1 72 ? -2.652 -12.336 2.931 1.00 97.88 72 ASP A O 1
ATOM 512 N N . GLU A 1 73 ? -3.824 -13.803 4.169 1.00 97.31 73 GLU A N 1
ATOM 513 C CA . GLU A 1 73 ? -4.775 -14.123 3.102 1.00 97.31 73 GLU A CA 1
ATOM 514 C C . GLU A 1 73 ? -5.608 -12.883 2.730 1.00 97.31 73 GLU A C 1
ATOM 516 O O . GLU A 1 73 ? -6.262 -12.287 3.596 1.00 97.31 73 GLU A O 1
ATOM 521 N N . PRO A 1 74 ? -5.611 -12.475 1.451 1.00 97.31 74 PRO A N 1
ATOM 522 C CA . PRO A 1 74 ? -6.378 -11.323 1.024 1.00 97.31 74 PRO A CA 1
ATOM 523 C C . PRO A 1 74 ? -7.863 -11.652 0.911 1.00 97.31 74 PRO A C 1
ATOM 525 O O . PRO A 1 74 ? -8.263 -12.682 0.373 1.00 97.31 74 PRO A O 1
ATOM 528 N N . VAL A 1 75 ? -8.696 -10.708 1.345 1.00 96.94 75 VAL A N 1
ATOM 529 C CA . VAL A 1 75 ? -10.152 -10.782 1.176 1.00 96.94 75 VAL A CA 1
ATOM 530 C C . VAL A 1 75 ? -10.573 -10.477 -0.263 1.00 96.94 75 VAL A C 1
ATOM 532 O O . VAL A 1 75 ? -11.654 -10.881 -0.686 1.00 96.94 75 VAL A O 1
ATOM 535 N N . ARG A 1 76 ? -9.731 -9.763 -1.025 1.00 95.81 76 ARG A N 1
ATOM 536 C CA . ARG A 1 76 ? -9.929 -9.444 -2.448 1.00 95.81 76 ARG A CA 1
ATOM 537 C C . ARG A 1 76 ? -8.588 -9.364 -3.167 1.00 95.8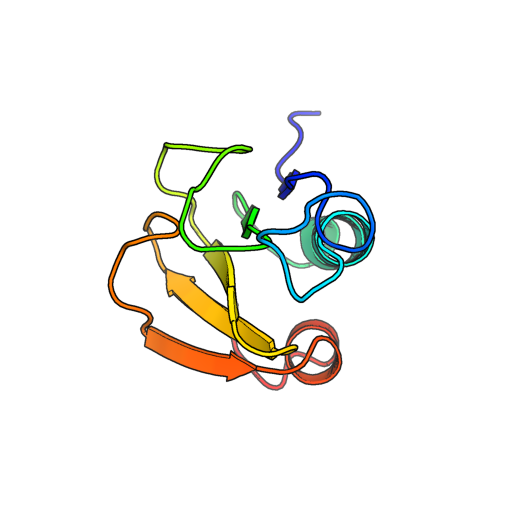1 76 ARG A C 1
ATOM 539 O O . ARG A 1 76 ? -7.603 -8.934 -2.580 1.00 95.81 76 ARG A O 1
ATOM 546 N N . ARG A 1 77 ? -8.566 -9.747 -4.442 1.00 96.62 77 ARG A N 1
ATOM 547 C CA . ARG A 1 77 ? -7.368 -9.744 -5.293 1.00 96.62 77 ARG A CA 1
ATOM 548 C C . ARG A 1 77 ? -7.598 -8.946 -6.569 1.00 96.62 77 ARG A C 1
ATOM 550 O O . ARG A 1 77 ? -8.744 -8.814 -7.001 1.00 96.62 77 ARG A O 1
ATOM 557 N N . GLY A 1 78 ? -6.513 -8.478 -7.179 1.00 95.88 78 GLY A N 1
ATOM 558 C CA . GLY A 1 78 ? -6.542 -7.883 -8.521 1.00 95.88 78 GLY A CA 1
ATOM 559 C C . GLY A 1 78 ? -7.201 -6.502 -8.605 1.00 95.88 78 GLY A C 1
ATOM 560 O O . GLY A 1 78 ? -7.747 -6.155 -9.648 1.00 95.88 78 GLY A O 1
ATOM 561 N N . LEU A 1 79 ? -7.170 -5.718 -7.526 1.00 96.31 79 LEU A N 1
ATOM 562 C CA . LEU A 1 79 ? -7.706 -4.357 -7.498 1.00 96.31 79 LEU A CA 1
ATOM 563 C C . LEU A 1 79 ? -6.747 -3.392 -8.194 1.00 96.31 79 LEU A C 1
ATOM 565 O O . LEU A 1 79 ? -5.554 -3.351 -7.889 1.00 96.31 79 LEU A O 1
ATOM 569 N N . THR A 1 80 ? -7.258 -2.571 -9.104 1.00 95.31 80 THR A N 1
ATOM 570 C CA . THR A 1 80 ? -6.449 -1.518 -9.723 1.00 95.31 80 THR A CA 1
ATOM 571 C C . THR A 1 80 ? -6.355 -0.298 -8.796 1.00 95.31 80 THR A C 1
ATOM 573 O O . THR A 1 80 ? -7.240 -0.082 -7.960 1.00 95.31 80 THR A O 1
ATOM 576 N N . PRO A 1 81 ? -5.345 0.581 -8.959 1.00 92.69 81 PRO A N 1
ATOM 577 C CA . PRO A 1 81 ? -5.320 1.870 -8.263 1.00 92.69 81 PRO A CA 1
ATOM 578 C C . PRO A 1 81 ? -6.618 2.666 -8.443 1.00 92.69 81 PRO A C 1
ATOM 580 O O . PRO A 1 81 ? -7.071 3.350 -7.529 1.00 92.69 81 PRO A O 1
ATOM 583 N N . ARG A 1 82 ? -7.250 2.556 -9.618 1.00 92.56 82 ARG A N 1
ATOM 584 C CA . ARG A 1 82 ? -8.502 3.247 -9.919 1.00 92.56 82 ARG A CA 1
ATOM 585 C C . ARG A 1 82 ? -9.667 2.714 -9.087 1.00 92.56 82 ARG A C 1
ATOM 587 O O . ARG A 1 82 ? -10.451 3.524 -8.599 1.00 92.56 82 ARG A O 1
ATOM 594 N N . ASP A 1 83 ? -9.768 1.404 -8.880 1.00 92.19 83 ASP A N 1
ATOM 595 C CA . ASP A 1 83 ? -10.824 0.809 -8.044 1.00 92.19 83 ASP A CA 1
ATOM 596 C C . ASP A 1 83 ? -10.723 1.315 -6.597 1.00 92.19 83 ASP A C 1
ATOM 598 O O . ASP A 1 83 ? -11.694 1.778 -5.996 1.00 92.19 83 ASP A O 1
ATOM 602 N N . LEU A 1 84 ? -9.494 1.356 -6.081 1.00 91.44 84 LEU A N 1
ATOM 603 C CA . LEU A 1 84 ? -9.185 1.832 -4.733 1.00 91.44 84 LEU A CA 1
ATOM 604 C C . LEU A 1 84 ? -9.480 3.332 -4.554 1.00 91.44 84 LEU A C 1
ATOM 606 O O . LEU A 1 84 ? -9.968 3.759 -3.507 1.00 91.44 84 LEU A O 1
ATOM 610 N N . LEU A 1 85 ? -9.210 4.144 -5.579 1.00 89.19 85 LEU A N 1
ATOM 611 C CA . LEU A 1 85 ? -9.411 5.597 -5.546 1.00 89.19 85 LEU A CA 1
ATOM 612 C C . LEU A 1 85 ? -10.837 6.03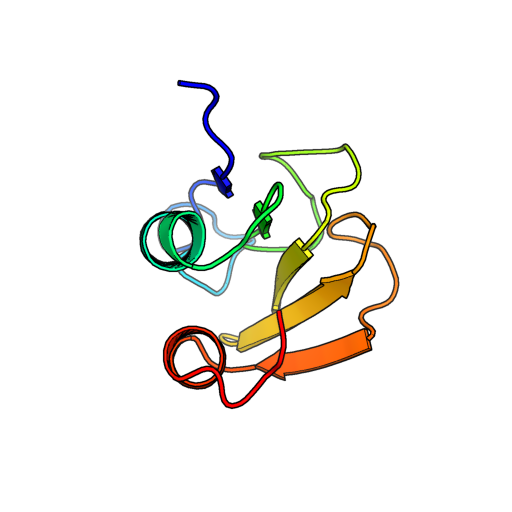3 -5.899 1.00 89.19 85 LEU A C 1
ATOM 614 O O . LEU A 1 85 ? -11.246 7.136 -5.542 1.00 89.19 85 LEU A O 1
ATOM 618 N N . THR A 1 86 ? -11.620 5.219 -6.596 1.00 85.56 86 THR A N 1
ATOM 619 C CA . THR A 1 86 ? -13.019 5.558 -6.912 1.00 85.56 86 THR A CA 1
ATOM 620 C C . THR A 1 86 ? -13.986 5.099 -5.825 1.00 85.56 86 THR A C 1
ATOM 622 O O . THR A 1 86 ? -15.095 5.619 -5.757 1.00 85.56 86 THR A O 1
ATOM 625 N N . GLY A 1 87 ? -13.544 4.233 -4.904 1.00 70.69 87 GLY A N 1
ATOM 626 C CA . GLY A 1 87 ? -14.379 3.740 -3.806 1.00 70.69 87 GLY A CA 1
ATOM 627 C C . GLY A 1 87 ? -15.435 2.739 -4.275 1.00 70.69 87 GLY A C 1
ATOM 628 O O . GLY A 1 87 ? -16.435 2.549 -3.589 1.00 70.69 87 GLY A O 1
ATOM 629 N N . SER A 1 88 ? -15.214 2.097 -5.428 1.00 64.69 88 SER A N 1
ATOM 630 C CA . SER A 1 88 ? -15.974 0.909 -5.838 1.00 64.69 88 SER A CA 1
ATOM 631 C C . SER A 1 88 ? -15.803 -0.238 -4.837 1.00 64.69 88 SER A C 1
ATOM 633 O O . SER A 1 88 ? -16.674 -1.095 -4.729 1.00 64.69 88 SER A O 1
ATOM 635 N N . GLU A 1 89 ? -14.722 -0.207 -4.055 1.00 64.94 89 GLU A N 1
ATOM 636 C CA . GLU A 1 89 ? -14.446 -1.131 -2.964 1.00 64.94 89 GLU A CA 1
ATOM 637 C C . GLU A 1 89 ? -14.522 -0.422 -1.598 1.00 64.94 89 GLU A C 1
ATOM 639 O O . GLU A 1 89 ? -13.876 0.617 -1.409 1.00 64.94 89 GLU A O 1
ATOM 644 N N . PRO A 1 90 ? -15.260 -0.970 -0.613 1.00 66.75 90 PRO A N 1
ATOM 645 C CA . PRO A 1 90 ? -15.260 -0.441 0.743 1.00 66.75 90 PRO A CA 1
ATOM 646 C C . PRO A 1 90 ? -13.948 -0.824 1.440 1.00 66.75 90 PRO A C 1
ATOM 648 O O . PRO A 1 90 ? -13.779 -1.970 1.881 1.00 66.75 90 PRO A O 1
ATOM 651 N N . LEU A 1 91 ? -13.026 0.139 1.528 1.00 74.19 91 LEU A N 1
ATOM 652 C CA . LEU A 1 91 ? -11.805 0.057 2.336 1.00 74.19 91 LEU A CA 1
ATOM 653 C C . LEU A 1 91 ? -12.170 0.133 3.823 1.00 74.19 91 LEU A C 1
ATOM 655 O O . LEU A 1 91 ? -12.529 1.231 4.295 1.00 74.19 91 LEU A O 1
#

Foldseek 3Di:
DDQLFWEDCAPPVDPQFLEGFPVLRVLCSVPDPGHEYEYRALPQVRHQAFTQWYWHGDPQATFIDGRDGSNDDGPGDGHHSCCSNVPVDPD

Organism: NCBI:txid2029104